Protein AF-A0A7S1K6P9-F1 (afdb_monomer_lite)

Secondary structure (DSSP, 8-state):
-------TTHHHHHHHHHSGGGGSHHHHHHHHHHHHHHHHHHHHHHHHHH-SPP---HHHHHHHHHTT--S--SEEEEES--HHHHHHHHHHHHTTS-GGG--EEEEE-SSSEEEEE-

Radius of gyration: 18.91 Å; chains: 1; bounding box: 38×32×50 Å

InterPro domains:
  IPR032088 Starter unit:ACP transacylase, SAT domain [PF16073] (4-116)
  IPR050830 Fungal fatty acid synthase [PTHR10982] (2-118)

Sequence (118 aa):
MHAAIGHSQGLVAAACIAHRDAHTVEGLQKVAGNALRMMFWNGLRLQYAYGHPRRVAPNVLNAAVEAGAGKPTPMLSIRGLPVPLLTASLAKVNAYLPPTHHVHIALKNGPDFTVVAG

Organism: NCBI:txid1169539

Foldseek 3Di:
DPAFDADDLGNLVSCLCVPPQCPDPVSSVVSVVVSVVVVVVVVVVVCVVCDDPPPDPVVNQVVCVVVVVHGDDQKGKWAPAAPVRVVVVQVVVCVPPDPVPRKDFPDDPDRGITMIGD

pLDDT: mean 93.22, std 7.38, range [59.0, 98.38]

Structure (mmCIF, N/CA/C/O backbone):
data_AF-A0A7S1K6P9-F1
#
_entry.id   AF-A0A7S1K6P9-F1
#
loop_
_atom_site.group_PDB
_atom_site.id
_atom_site.type_symbol
_atom_site.label_atom_id
_atom_site.label_alt_id
_atom_site.label_comp_id
_atom_site.label_asym_id
_atom_site.label_entity_id
_atom_site.label_seq_id
_atom_site.pdbx_PDB_ins_code
_atom_site.Cartn_x
_atom_site.Cartn_y
_atom_site.Cartn_z
_atom_site.occupancy
_atom_site.B_iso_or_equiv
_atom_site.auth_seq_id
_atom_site.auth_comp_id
_atom_site.auth_asym_id
_atom_site.auth_atom_id
_atom_site.pdbx_PDB_model_num
ATOM 1 N N . MET A 1 1 ? 17.026 -10.336 -18.361 1.00 62.72 1 MET A N 1
ATOM 2 C CA . MET A 1 1 ? 16.325 -10.257 -17.060 1.00 62.72 1 MET A CA 1
ATOM 3 C C . MET A 1 1 ? 15.484 -11.518 -16.919 1.00 62.72 1 MET A C 1
ATOM 5 O O . MET A 1 1 ? 14.687 -11.764 -17.811 1.00 62.72 1 MET A O 1
ATOM 9 N N . HIS A 1 2 ? 15.707 -12.351 -15.896 1.00 85.19 2 HIS A N 1
ATOM 10 C CA . HIS A 1 2 ? 14.932 -13.596 -15.719 1.00 85.19 2 HIS A CA 1
ATOM 11 C C . HIS A 1 2 ? 13.602 -13.356 -14.985 1.00 85.19 2 HIS A C 1
ATOM 13 O O . HIS A 1 2 ? 12.621 -14.026 -15.276 1.00 85.19 2 HIS A O 1
ATOM 19 N N . ALA A 1 3 ? 13.556 -12.373 -14.080 1.00 92.75 3 ALA A N 1
ATOM 20 C CA . ALA A 1 3 ? 12.338 -11.860 -13.456 1.00 92.75 3 ALA A CA 1
ATOM 21 C C . ALA A 1 3 ? 12.596 -10.468 -12.850 1.00 92.75 3 ALA A C 1
ATOM 23 O O . ALA A 1 3 ? 13.739 -10.135 -12.530 1.00 92.75 3 ALA A O 1
ATOM 24 N N . ALA A 1 4 ? 11.532 -9.685 -12.662 1.00 95.75 4 ALA A N 1
ATOM 25 C CA . ALA A 1 4 ? 11.511 -8.480 -11.836 1.00 95.75 4 ALA A CA 1
ATOM 26 C C . ALA A 1 4 ? 10.291 -8.533 -10.915 1.00 95.75 4 ALA A C 1
ATOM 28 O O . ALA A 1 4 ? 9.209 -8.942 -11.334 1.00 95.75 4 ALA A O 1
ATOM 29 N N . ILE A 1 5 ? 10.465 -8.116 -9.663 1.00 96.75 5 ILE A N 1
ATOM 30 C CA . ILE A 1 5 ? 9.405 -8.093 -8.654 1.00 96.75 5 ILE A CA 1
ATOM 31 C C . ILE A 1 5 ? 9.380 -6.735 -7.965 1.00 96.75 5 ILE A C 1
ATOM 33 O O . ILE A 1 5 ? 10.402 -6.059 -7.863 1.00 96.75 5 ILE A O 1
ATOM 37 N N . GLY A 1 6 ? 8.207 -6.343 -7.480 1.00 96.50 6 GLY A N 1
ATOM 38 C CA . GLY A 1 6 ? 8.029 -5.100 -6.748 1.00 96.50 6 GLY A CA 1
ATOM 39 C C . GLY A 1 6 ? 6.946 -5.236 -5.689 1.00 96.50 6 GLY A C 1
ATOM 40 O O . GLY A 1 6 ? 5.929 -5.891 -5.904 1.00 96.50 6 GLY A O 1
ATOM 41 N N . HIS A 1 7 ? 7.186 -4.633 -4.528 1.00 96.38 7 HIS A N 1
ATOM 42 C CA . HIS A 1 7 ? 6.262 -4.649 -3.395 1.00 96.38 7 HIS A CA 1
ATOM 43 C C . HIS A 1 7 ? 5.356 -3.422 -3.428 1.00 96.38 7 HIS A C 1
ATOM 45 O O . HIS A 1 7 ? 5.852 -2.306 -3.592 1.00 96.38 7 HIS A O 1
ATOM 51 N N . SER A 1 8 ? 4.044 -3.613 -3.249 1.00 95.62 8 SER A N 1
ATOM 52 C CA . SER A 1 8 ? 3.059 -2.523 -3.269 1.00 95.62 8 SER A CA 1
ATOM 53 C C . SER A 1 8 ? 3.257 -1.635 -4.516 1.00 95.62 8 SER A C 1
ATOM 55 O O . SER A 1 8 ? 3.263 -2.141 -5.639 1.00 95.62 8 SER A O 1
ATOM 57 N N . GLN A 1 9 ? 3.504 -0.334 -4.353 1.00 95.69 9 GLN A N 1
ATOM 58 C CA . GLN A 1 9 ? 3.781 0.585 -5.463 1.00 95.69 9 GLN A CA 1
ATOM 59 C C . GLN A 1 9 ? 5.062 0.260 -6.253 1.00 95.69 9 GLN A C 1
ATOM 61 O O . GLN A 1 9 ? 5.177 0.630 -7.420 1.00 95.69 9 GLN A O 1
ATOM 66 N N . GLY A 1 10 ? 6.015 -0.460 -5.656 1.00 96.75 10 GLY A N 1
ATOM 67 C CA . GLY A 1 10 ? 7.250 -0.889 -6.314 1.00 96.75 10 GLY A CA 1
ATOM 68 C C . GLY A 1 10 ? 7.009 -1.814 -7.510 1.00 96.75 10 GLY A C 1
ATOM 69 O O . GLY A 1 10 ? 7.874 -1.911 -8.379 1.00 96.75 10 GLY A O 1
ATOM 70 N N . LEU A 1 11 ? 5.829 -2.444 -7.607 1.00 97.44 11 LEU A N 1
ATOM 71 C CA . LEU A 1 11 ? 5.416 -3.217 -8.785 1.00 97.44 11 LEU A CA 1
ATOM 72 C C . LEU A 1 11 ? 5.508 -2.386 -10.072 1.00 97.44 11 LEU A C 1
ATOM 74 O O . LEU A 1 11 ? 5.894 -2.903 -11.117 1.00 97.44 11 LEU A O 1
ATOM 78 N N . VAL A 1 12 ? 5.208 -1.089 -9.989 1.00 97.69 12 VAL A N 1
ATOM 79 C CA . VAL A 1 12 ? 5.273 -0.178 -11.136 1.00 97.69 12 VAL A CA 1
ATOM 80 C C . VAL A 1 12 ? 6.704 -0.046 -11.656 1.00 97.69 12 VAL A C 1
ATOM 82 O O . VAL A 1 12 ? 6.932 -0.107 -12.862 1.00 97.69 12 VAL A O 1
ATOM 85 N N . ALA A 1 13 ? 7.680 0.085 -10.754 1.00 96.06 13 ALA A N 1
ATOM 86 C CA . ALA A 1 13 ? 9.089 0.145 -11.126 1.00 96.06 13 ALA A CA 1
ATOM 87 C C . ALA A 1 13 ? 9.567 -1.189 -11.718 1.00 96.06 13 ALA A C 1
ATOM 89 O O . ALA A 1 13 ? 10.239 -1.190 -12.747 1.00 96.06 13 ALA A O 1
ATOM 90 N N . ALA A 1 14 ? 9.160 -2.319 -11.128 1.00 97.50 14 ALA A N 1
ATOM 91 C CA . ALA A 1 14 ? 9.468 -3.652 -11.648 1.00 97.50 14 ALA A CA 1
ATOM 92 C C . ALA A 1 14 ? 8.927 -3.855 -13.075 1.00 97.50 14 ALA A C 1
ATOM 94 O O . ALA A 1 14 ? 9.647 -4.326 -13.954 1.00 97.50 14 ALA A O 1
ATOM 95 N N . ALA A 1 15 ? 7.687 -3.431 -13.330 1.00 96.81 15 ALA A N 1
ATOM 96 C CA . ALA A 1 15 ? 7.092 -3.467 -14.662 1.00 96.81 15 ALA A CA 1
ATOM 97 C C . ALA A 1 15 ? 7.809 -2.524 -15.642 1.00 96.81 15 ALA A C 1
ATOM 99 O O . ALA A 1 15 ? 8.020 -2.885 -16.797 1.00 96.81 15 ALA A O 1
ATOM 100 N N . CYS A 1 16 ? 8.225 -1.341 -15.181 1.00 96.88 16 CYS A N 1
ATOM 101 C CA . CYS A 1 16 ? 8.967 -0.376 -15.990 1.00 96.88 16 CYS A CA 1
ATOM 102 C C . CYS A 1 16 ? 10.299 -0.953 -16.488 1.00 96.88 16 CYS A C 1
ATOM 104 O O . CYS A 1 16 ? 10.591 -0.855 -17.677 1.00 96.88 16 CYS A O 1
ATOM 106 N N . ILE A 1 17 ? 11.090 -1.577 -15.609 1.00 95.25 17 ILE A N 1
ATOM 107 C CA . ILE A 1 17 ? 12.396 -2.149 -15.984 1.00 95.25 17 ILE A CA 1
ATOM 108 C C . ILE A 1 17 ? 12.266 -3.432 -16.813 1.00 95.25 17 ILE A C 1
ATOM 110 O O . ILE A 1 17 ? 13.151 -3.740 -17.604 1.00 95.25 17 ILE A O 1
ATOM 114 N N . ALA A 1 18 ? 11.172 -4.180 -16.639 1.00 96.44 18 ALA A N 1
ATOM 115 C CA . ALA A 1 18 ? 10.882 -5.382 -17.417 1.00 96.44 18 ALA A CA 1
ATOM 116 C C . ALA A 1 18 ? 10.238 -5.074 -18.779 1.00 96.44 18 ALA A C 1
ATOM 118 O O . ALA A 1 18 ? 10.076 -5.973 -19.605 1.00 96.44 18 ALA A O 1
ATOM 119 N N . HIS A 1 19 ? 9.842 -3.822 -19.020 1.00 96.62 19 HIS A N 1
ATOM 120 C CA . HIS A 1 19 ? 9.173 -3.429 -20.250 1.00 96.62 19 HIS A CA 1
ATOM 121 C C . HIS A 1 19 ? 10.092 -3.632 -21.457 1.00 96.62 19 HIS A C 1
ATOM 123 O O . HIS A 1 19 ? 11.262 -3.254 -21.432 1.00 96.62 19 HIS A O 1
ATOM 129 N N . ARG A 1 20 ? 9.544 -4.164 -22.556 1.00 95.00 20 ARG A N 1
ATOM 130 C CA . ARG A 1 20 ? 10.324 -4.504 -23.757 1.00 95.00 20 ARG A CA 1
ATOM 131 C C . ARG A 1 20 ? 11.133 -3.332 -24.313 1.00 95.00 20 ARG A C 1
ATOM 133 O O . ARG A 1 20 ? 12.216 -3.556 -24.819 1.00 95.00 20 ARG A O 1
ATOM 140 N N . ASP A 1 21 ? 10.635 -2.102 -24.193 1.00 95.69 21 ASP A N 1
ATOM 141 C CA . ASP A 1 21 ? 11.299 -0.895 -24.712 1.00 95.69 21 ASP A CA 1
ATOM 142 C C . ASP A 1 21 ? 12.407 -0.368 -23.774 1.00 95.69 21 ASP A C 1
ATOM 144 O O . ASP A 1 21 ? 13.185 0.490 -24.172 1.00 95.69 21 ASP A O 1
ATOM 148 N N . ALA A 1 22 ? 12.526 -0.877 -22.543 1.00 95.50 22 ALA A N 1
ATOM 149 C CA . ALA A 1 22 ? 13.461 -0.372 -21.531 1.00 95.50 22 ALA A CA 1
ATOM 150 C C . ALA A 1 22 ? 14.928 -0.813 -21.731 1.00 95.50 22 ALA A C 1
ATOM 152 O O . ALA A 1 22 ? 15.771 -0.556 -20.876 1.00 95.50 22 ALA A O 1
ATOM 153 N N . HIS A 1 23 ? 15.247 -1.480 -22.846 1.00 94.94 23 HIS A N 1
ATOM 154 C CA . HIS A 1 23 ? 16.604 -1.939 -23.170 1.00 94.94 23 HIS A CA 1
ATOM 155 C C . HIS A 1 23 ? 17.508 -0.834 -23.742 1.00 94.94 23 HIS A C 1
ATOM 157 O O . HIS A 1 23 ? 18.717 -1.027 -23.834 1.00 94.94 23 HIS A O 1
ATOM 163 N N . THR A 1 24 ? 16.938 0.313 -24.122 1.00 97.31 24 THR A N 1
ATOM 164 C CA . THR A 1 24 ? 17.670 1.529 -24.513 1.00 97.31 24 THR A CA 1
ATOM 165 C C . THR A 1 24 ? 17.426 2.635 -23.495 1.00 97.31 24 THR A C 1
ATOM 167 O O . THR A 1 24 ? 16.425 2.613 -22.774 1.00 97.31 24 THR A O 1
ATOM 170 N N . VAL A 1 25 ? 18.314 3.628 -23.444 1.00 96.81 25 VAL A N 1
ATOM 171 C CA . VAL A 1 25 ? 18.155 4.780 -22.545 1.00 96.81 25 VAL A CA 1
ATOM 172 C C . VAL A 1 25 ? 16.901 5.573 -22.911 1.00 96.81 25 VAL A C 1
ATOM 174 O O . VAL A 1 25 ? 16.103 5.905 -22.036 1.00 96.81 25 VAL A O 1
ATOM 177 N N . GLU A 1 26 ? 16.676 5.813 -24.199 1.00 98.00 26 GLU A N 1
ATOM 178 C CA . GLU A 1 26 ? 15.539 6.577 -24.714 1.00 98.00 26 GLU A CA 1
ATOM 179 C C . GLU A 1 26 ? 14.217 5.847 -24.445 1.00 98.00 26 GLU A C 1
ATOM 181 O O . GLU A 1 26 ? 13.231 6.444 -23.996 1.00 98.00 26 GLU A O 1
ATOM 186 N N . GLY A 1 27 ? 14.190 4.532 -24.675 1.00 98.06 27 GLY A N 1
ATOM 187 C CA . GLY A 1 27 ? 13.025 3.703 -24.393 1.00 98.06 27 GLY A CA 1
ATOM 188 C C . GLY A 1 27 ? 12.734 3.599 -22.895 1.00 98.06 27 GLY A C 1
ATOM 189 O O . GLY A 1 27 ? 11.577 3.743 -22.488 1.00 98.06 27 GLY A O 1
ATOM 190 N N . LEU A 1 28 ? 13.766 3.468 -22.055 1.00 97.31 28 LEU A N 1
ATOM 191 C CA . LEU A 1 28 ? 13.622 3.514 -20.600 1.00 97.31 28 LEU A CA 1
ATOM 192 C C . LEU A 1 28 ? 13.068 4.866 -20.136 1.00 97.31 28 LEU A C 1
ATOM 194 O O . LEU A 1 28 ? 12.119 4.886 -19.357 1.00 97.31 28 LEU A O 1
ATOM 198 N N . GLN A 1 29 ? 13.592 5.987 -20.638 1.00 98.19 29 GLN A N 1
ATOM 199 C CA . GLN A 1 29 ? 13.087 7.327 -20.313 1.00 98.19 29 GLN A CA 1
ATOM 200 C C . GLN A 1 29 ? 11.607 7.480 -20.683 1.00 98.19 29 GLN A C 1
ATOM 202 O O . GLN A 1 29 ? 10.814 7.999 -19.891 1.00 98.19 29 GLN A O 1
ATOM 207 N N . LYS A 1 30 ? 11.207 6.982 -21.858 1.00 98.19 30 LYS A N 1
ATOM 208 C CA . LYS A 1 30 ? 9.810 7.003 -22.306 1.00 98.19 30 LYS A CA 1
ATOM 209 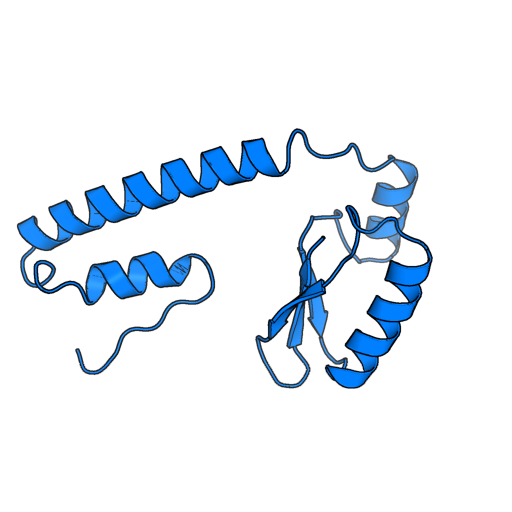C C . LYS A 1 30 ? 8.901 6.191 -21.380 1.00 98.19 30 LYS A C 1
ATOM 211 O O . LYS A 1 30 ? 7.863 6.697 -20.942 1.00 98.19 30 LYS A O 1
ATOM 216 N N . VAL A 1 31 ? 9.272 4.947 -21.073 1.00 98.25 31 VAL A N 1
ATOM 217 C CA . VAL A 1 31 ? 8.472 4.058 -20.211 1.00 98.25 31 VAL A CA 1
ATOM 218 C C . VAL A 1 31 ? 8.428 4.591 -18.777 1.00 98.25 31 VAL A C 1
ATOM 220 O O . VAL A 1 31 ? 7.349 4.651 -18.187 1.00 98.25 31 VAL A O 1
ATOM 223 N N . ALA A 1 32 ? 9.555 5.065 -18.244 1.00 98.19 32 ALA A N 1
ATOM 224 C CA . ALA A 1 32 ? 9.633 5.676 -16.920 1.00 98.19 32 ALA A CA 1
ATOM 225 C C . ALA A 1 32 ? 8.758 6.932 -16.823 1.00 98.19 32 ALA A C 1
ATOM 227 O O . ALA A 1 32 ? 8.027 7.097 -15.848 1.00 98.19 32 ALA A O 1
ATOM 228 N N . GLY A 1 33 ? 8.743 7.780 -17.856 1.00 98.38 33 GLY A N 1
ATOM 229 C CA . GLY A 1 33 ? 7.843 8.932 -17.920 1.00 98.38 33 GLY A CA 1
ATOM 230 C C . GLY A 1 33 ? 6.366 8.535 -17.829 1.00 98.38 33 GLY A C 1
ATOM 231 O O . GLY A 1 33 ? 5.588 9.184 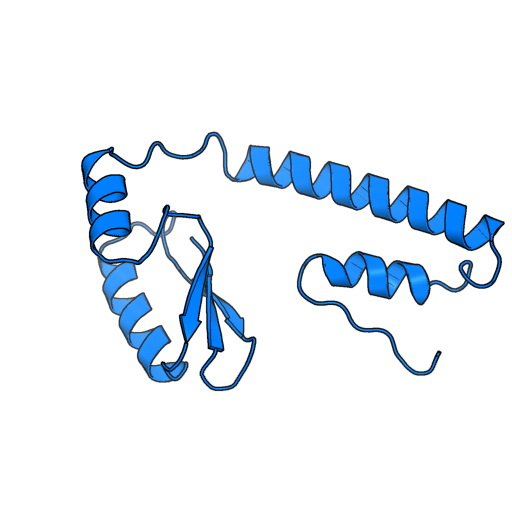-17.130 1.00 98.38 33 GLY A O 1
ATOM 232 N N . ASN A 1 34 ? 5.969 7.440 -18.479 1.00 97.75 34 ASN A N 1
ATOM 233 C CA . ASN A 1 34 ? 4.603 6.918 -18.382 1.00 97.75 34 ASN A CA 1
ATOM 234 C C . ASN A 1 34 ? 4.302 6.336 -16.996 1.00 97.75 34 ASN A C 1
ATOM 236 O O . ASN A 1 34 ? 3.246 6.627 -16.431 1.00 97.75 34 ASN A O 1
ATOM 240 N N . ALA A 1 35 ? 5.236 5.570 -16.430 1.00 98.00 35 ALA A N 1
ATOM 241 C CA . ALA A 1 35 ? 5.122 5.012 -15.087 1.00 98.00 35 ALA A CA 1
ATOM 242 C C . ALA A 1 35 ? 4.958 6.115 -14.027 1.00 98.00 35 ALA A C 1
ATOM 244 O O . ALA A 1 35 ? 4.055 6.042 -13.193 1.00 98.00 35 ALA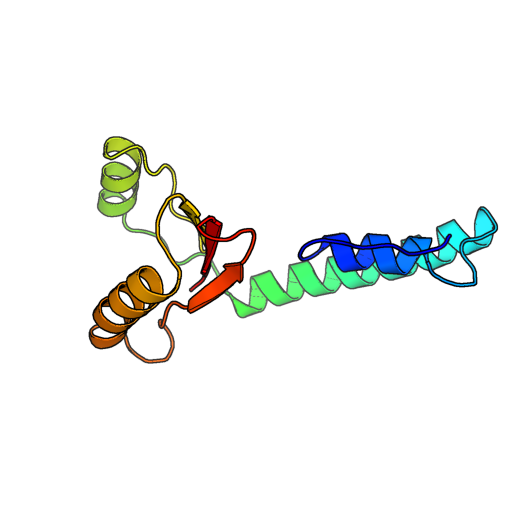 A O 1
ATOM 245 N N . LEU A 1 36 ? 5.759 7.181 -14.110 1.00 98.06 36 LEU A N 1
ATOM 246 C CA . LEU A 1 36 ? 5.669 8.337 -13.215 1.00 98.06 36 LEU A CA 1
ATOM 247 C C . LEU A 1 36 ? 4.327 9.062 -13.343 1.00 98.06 36 LEU A C 1
ATOM 249 O O . LEU A 1 36 ? 3.702 9.360 -12.326 1.00 98.06 36 LEU A O 1
ATOM 253 N N . ARG A 1 37 ? 3.838 9.301 -14.569 1.00 98.25 37 ARG A N 1
ATOM 254 C CA . ARG A 1 37 ? 2.503 9.894 -14.778 1.00 98.25 37 ARG A CA 1
ATOM 255 C C . ARG A 1 37 ? 1.406 9.035 -14.158 1.00 98.25 37 ARG A C 1
ATOM 257 O O . ARG A 1 37 ? 0.517 9.567 -13.498 1.00 98.25 37 ARG A O 1
ATOM 264 N N . MET A 1 38 ? 1.470 7.718 -14.341 1.00 97.38 38 MET A N 1
ATOM 265 C CA . MET A 1 38 ? 0.511 6.793 -13.741 1.00 97.38 38 MET A CA 1
ATOM 266 C C . MET A 1 38 ? 0.564 6.848 -12.208 1.00 97.38 38 MET A C 1
ATOM 268 O O . MET A 1 38 ? -0.481 6.979 -11.575 1.00 97.38 38 MET A O 1
ATOM 272 N N . MET A 1 39 ? 1.757 6.796 -11.606 1.00 97.94 39 MET A N 1
ATOM 273 C CA . MET A 1 39 ? 1.917 6.880 -10.149 1.00 97.94 39 MET A CA 1
ATOM 274 C C . MET A 1 39 ? 1.423 8.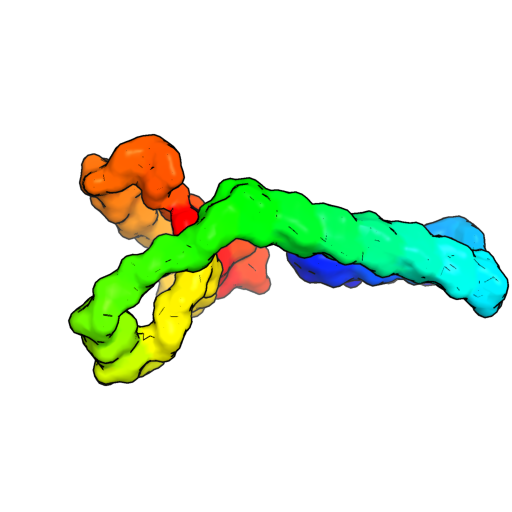212 -9.587 1.00 97.94 39 MET A C 1
ATOM 276 O O . MET A 1 39 ? 0.769 8.217 -8.547 1.00 97.94 39 MET A O 1
ATOM 280 N N . PHE A 1 40 ? 1.682 9.319 -10.287 1.00 97.69 40 PHE A N 1
ATOM 281 C CA . PHE A 1 40 ? 1.170 10.636 -9.919 1.00 97.69 40 PHE A CA 1
ATOM 282 C C . PHE A 1 40 ? -0.360 10.632 -9.846 1.00 97.69 40 PHE A C 1
ATOM 284 O O . PHE A 1 40 ? -0.934 10.974 -8.810 1.00 97.69 40 PHE A O 1
ATOM 291 N N . TRP A 1 41 ? -1.026 10.190 -10.917 1.00 97.56 41 TRP A N 1
ATOM 292 C CA . TRP A 1 41 ? -2.487 10.150 -10.949 1.00 97.56 41 TRP A CA 1
ATOM 293 C C . TRP A 1 41 ? -3.059 9.169 -9.931 1.00 97.56 41 TRP A C 1
ATOM 295 O O . TRP A 1 41 ? -4.053 9.492 -9.286 1.00 97.56 41 TRP A O 1
ATOM 305 N N . ASN A 1 42 ? -2.421 8.015 -9.733 1.00 96.69 42 ASN A N 1
ATOM 306 C CA . ASN A 1 42 ? -2.820 7.065 -8.701 1.00 96.69 42 ASN A CA 1
ATOM 307 C C . ASN A 1 42 ? -2.747 7.703 -7.306 1.00 96.69 42 ASN A C 1
ATOM 309 O O . ASN A 1 42 ? -3.732 7.690 -6.575 1.00 96.69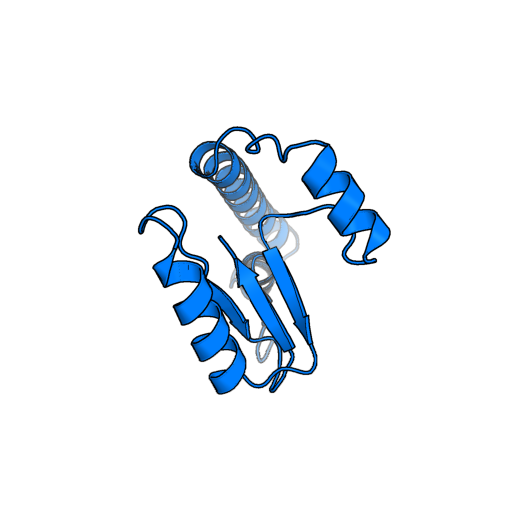 42 ASN A O 1
ATOM 313 N N . GLY A 1 43 ? -1.623 8.339 -6.962 1.00 94.50 43 GLY A N 1
ATOM 314 C CA . GLY A 1 43 ? -1.450 9.020 -5.679 1.00 94.50 43 GLY A CA 1
ATOM 315 C C . GLY A 1 43 ? -2.488 10.119 -5.449 1.00 94.50 43 GLY A C 1
ATOM 316 O O . GLY A 1 43 ? -3.133 10.146 -4.401 1.00 94.50 43 GLY A O 1
ATOM 317 N N . LEU A 1 44 ? -2.713 10.978 -6.447 1.00 95.12 44 LEU A N 1
ATOM 318 C CA . LEU A 1 44 ? -3.708 12.049 -6.362 1.00 95.12 44 LEU A CA 1
ATOM 319 C C . LEU A 1 44 ? -5.127 11.498 -6.156 1.00 95.12 44 LEU A C 1
ATOM 321 O O . LEU A 1 44 ? -5.867 11.967 -5.291 1.00 95.12 44 LEU A O 1
ATOM 325 N N . ARG A 1 45 ? -5.513 10.481 -6.935 1.00 95.50 45 ARG A N 1
ATOM 326 C CA . ARG A 1 45 ? -6.848 9.876 -6.845 1.00 95.50 45 ARG A CA 1
ATOM 327 C C . ARG A 1 45 ? -7.055 9.143 -5.524 1.00 95.50 45 ARG A C 1
ATOM 329 O O . ARG A 1 45 ? -8.143 9.244 -4.969 1.00 95.50 45 ARG A O 1
ATOM 336 N N . LEU A 1 46 ? -6.028 8.476 -4.997 1.00 92.56 46 LEU A N 1
ATOM 337 C CA . LEU A 1 46 ? -6.081 7.840 -3.679 1.00 92.56 46 LEU A CA 1
ATOM 338 C C . LEU A 1 46 ? -6.269 8.869 -2.558 1.00 92.56 46 LEU A C 1
ATOM 340 O O . LEU A 1 46 ? -7.079 8.636 -1.664 1.00 92.56 46 LEU A O 1
ATOM 344 N N . GLN A 1 47 ? -5.597 10.024 -2.626 1.00 90.25 47 GLN A N 1
ATOM 345 C CA . GLN A 1 47 ? -5.824 11.107 -1.661 1.00 90.25 47 GLN A CA 1
ATOM 346 C C . GLN A 1 47 ? -7.260 11.640 -1.722 1.00 90.25 47 GLN A C 1
ATOM 348 O O . GLN A 1 47 ? -7.874 11.857 -0.681 1.00 90.25 47 GLN A O 1
ATOM 353 N N . TYR A 1 48 ? -7.830 11.805 -2.919 1.00 90.94 48 TYR A N 1
ATOM 354 C CA . TYR A 1 48 ? -9.231 12.217 -3.054 1.00 90.94 48 TYR A CA 1
ATOM 355 C C . TYR A 1 48 ? -10.223 11.152 -2.585 1.00 90.94 48 TYR A C 1
ATOM 357 O O . TYR A 1 48 ? -11.214 11.500 -1.951 1.00 90.94 48 TYR A O 1
ATOM 365 N N . ALA A 1 49 ? -9.958 9.874 -2.863 1.00 88.94 49 ALA A N 1
ATOM 366 C CA . ALA A 1 49 ? -10.830 8.771 -2.469 1.00 88.94 49 ALA A CA 1
ATOM 367 C C . ALA A 1 49 ? -10.839 8.547 -0.950 1.00 88.94 49 ALA A C 1
ATOM 369 O O . ALA A 1 49 ? -11.898 8.316 -0.373 1.00 88.94 49 ALA A O 1
ATOM 370 N N . TYR A 1 50 ? -9.677 8.646 -0.297 1.00 83.44 50 TYR A N 1
ATOM 371 C CA . TYR A 1 50 ? -9.591 8.588 1.165 1.00 83.44 50 TYR A CA 1
ATOM 372 C C . TYR A 1 50 ? -10.158 9.860 1.823 1.00 83.44 50 TYR A C 1
ATOM 374 O O . TYR A 1 50 ? -10.675 9.818 2.940 1.00 83.44 50 TYR A O 1
ATOM 382 N N . GLY A 1 51 ? -10.107 10.985 1.105 1.00 75.19 51 GLY A N 1
ATOM 383 C CA . GLY A 1 51 ? -10.595 12.282 1.552 1.00 75.19 51 GLY A CA 1
ATOM 384 C C . GLY A 1 51 ? -9.592 13.023 2.438 1.00 75.19 51 GLY A C 1
ATOM 385 O O . GLY A 1 51 ? -8.432 12.633 2.587 1.00 75.19 51 GLY A O 1
ATOM 386 N N . HIS A 1 52 ? -10.034 14.135 3.037 1.00 60.28 52 HIS A N 1
ATOM 387 C CA . HIS A 1 52 ? -9.237 14.812 4.062 1.00 60.28 52 HIS A CA 1
ATOM 388 C C . HIS A 1 52 ? -8.963 13.844 5.217 1.00 60.28 52 HIS A C 1
ATOM 390 O O . HIS A 1 52 ? -9.888 13.135 5.625 1.00 60.28 52 HIS A O 1
ATOM 396 N N . PRO A 1 53 ? -7.733 13.812 5.769 1.00 59.00 53 PRO A N 1
ATOM 397 C CA . PRO A 1 53 ? -7.421 12.933 6.882 1.00 59.00 53 PRO A CA 1
ATOM 398 C C . PRO A 1 53 ? -8.446 13.185 7.980 1.00 59.00 53 PRO A C 1
ATOM 400 O O . PRO A 1 53 ? -8.568 14.311 8.478 1.00 59.00 53 PRO A O 1
ATOM 403 N N . ARG A 1 54 ? -9.214 12.145 8.326 1.00 63.91 54 ARG A N 1
ATOM 404 C CA . ARG A 1 54 ? -10.115 12.209 9.473 1.00 63.91 54 ARG A CA 1
ATOM 405 C C . ARG A 1 54 ? -9.268 12.659 10.645 1.00 63.91 54 ARG A C 1
ATOM 407 O O . ARG A 1 54 ? -8.256 12.028 10.955 1.00 63.91 54 ARG A O 1
ATOM 414 N N . ARG A 1 55 ? -9.621 13.805 11.225 1.00 69.31 55 ARG A N 1
ATOM 415 C CA . ARG A 1 55 ? -8.870 14.352 12.348 1.00 69.31 55 ARG A CA 1
ATOM 416 C C . ARG A 1 55 ? -8.971 13.337 13.475 1.00 69.31 55 ARG A C 1
ATOM 418 O O . ARG A 1 55 ? -10.032 13.165 14.064 1.00 69.31 55 ARG A O 1
ATOM 425 N N . VAL A 1 56 ? -7.869 12.640 13.727 1.00 83.44 56 VAL A N 1
ATOM 426 C CA . VAL A 1 56 ? -7.725 11.815 14.919 1.00 83.44 56 VAL A CA 1
ATOM 427 C C . VAL A 1 56 ? -7.791 12.768 16.102 1.00 83.44 56 VAL A C 1
ATOM 429 O O . VAL A 1 56 ? -7.097 13.788 16.116 1.00 83.44 56 VAL A O 1
ATOM 432 N N . ALA A 1 57 ? -8.671 12.474 17.054 1.00 89.06 57 ALA A N 1
ATOM 433 C CA . ALA A 1 57 ? -8.831 13.316 18.225 1.00 89.06 57 ALA A CA 1
ATOM 434 C C . ALA A 1 57 ? -7.488 13.416 18.986 1.00 89.06 57 ALA A C 1
ATOM 436 O O . ALA A 1 57 ? -6.779 12.408 19.090 1.00 89.06 57 ALA A O 1
ATOM 437 N N . PRO A 1 58 ? -7.105 14.599 19.508 1.00 90.56 58 PRO A N 1
ATOM 438 C CA . PRO A 1 58 ? -5.793 14.796 20.132 1.00 90.56 58 PRO A CA 1
ATOM 439 C C . PRO A 1 58 ? -5.483 13.808 21.263 1.00 90.56 58 PRO A C 1
ATOM 441 O O . PRO A 1 58 ? -4.353 13.351 21.387 1.00 90.56 58 PRO A O 1
ATOM 444 N N . ASN A 1 59 ? -6.493 13.415 22.041 1.00 93.00 59 ASN A N 1
ATOM 445 C CA . ASN A 1 59 ? -6.354 12.414 23.099 1.00 93.00 59 ASN A CA 1
ATOM 446 C C . ASN A 1 59 ? -5.952 11.029 22.561 1.00 93.00 59 ASN A C 1
ATOM 448 O O . ASN A 1 59 ? -5.108 10.374 23.160 1.00 93.00 59 ASN A O 1
ATOM 452 N N . VAL A 1 60 ? -6.507 10.598 21.423 1.00 90.62 60 VAL A N 1
ATOM 453 C CA . VAL A 1 60 ? -6.147 9.320 20.779 1.00 90.62 60 VAL A CA 1
ATOM 454 C C . VAL A 1 60 ? -4.719 9.377 20.243 1.00 90.62 60 VAL A C 1
ATOM 456 O O . VAL A 1 60 ? -3.970 8.412 20.371 1.00 90.62 60 VAL A O 1
ATOM 459 N N . LEU A 1 61 ? -4.330 10.515 19.664 1.00 89.75 61 LEU A N 1
ATOM 460 C CA . LEU A 1 61 ? -2.971 10.720 19.172 1.00 89.75 61 LEU A CA 1
ATOM 461 C C . LEU A 1 61 ? -1.949 10.676 20.316 1.00 89.75 61 LEU A C 1
ATOM 463 O O . LEU A 1 61 ? -0.949 9.972 20.196 1.00 89.75 61 LEU A O 1
ATOM 467 N N . ASN A 1 62 ? -2.220 11.366 21.425 1.00 92.75 62 ASN A N 1
ATOM 468 C CA . ASN A 1 62 ? -1.346 11.362 22.598 1.00 92.75 62 ASN A CA 1
ATOM 469 C C . ASN A 1 62 ? -1.240 9.960 23.206 1.00 92.75 62 ASN A C 1
ATOM 471 O O . ASN A 1 62 ? -0.131 9.473 23.391 1.00 92.75 62 ASN A O 1
ATOM 475 N N . ALA A 1 63 ? -2.369 9.271 23.400 1.00 94.06 63 ALA A N 1
ATOM 476 C CA . ALA A 1 63 ? -2.379 7.913 23.939 1.00 94.06 63 ALA A CA 1
ATOM 477 C C . ALA A 1 63 ? -1.589 6.923 23.060 1.00 94.06 63 ALA A C 1
ATOM 479 O O . ALA A 1 63 ? -0.862 6.080 23.578 1.00 94.06 63 ALA A O 1
ATOM 480 N N . ALA A 1 64 ? -1.686 7.031 21.729 1.00 92.31 64 ALA A N 1
ATOM 481 C CA . ALA A 1 64 ? -0.917 6.186 20.813 1.00 92.31 64 ALA A CA 1
ATOM 482 C C . ALA A 1 64 ? 0.597 6.448 20.907 1.00 92.31 64 ALA A C 1
ATOM 484 O O . ALA A 1 64 ? 1.394 5.508 20.872 1.00 92.31 64 ALA A O 1
ATOM 485 N N . VAL A 1 65 ? 1.000 7.713 21.050 1.00 92.75 65 VAL A N 1
ATOM 486 C CA . VAL A 1 65 ? 2.410 8.092 21.221 1.00 92.75 65 VAL A CA 1
ATOM 487 C C . VAL A 1 65 ? 2.943 7.628 22.579 1.00 92.75 65 VAL A C 1
ATOM 489 O O . VAL A 1 65 ? 4.013 7.027 22.622 1.00 92.75 65 VAL A O 1
ATOM 492 N N . GLU A 1 66 ? 2.190 7.834 23.660 1.00 94.81 66 GLU A N 1
ATOM 493 C CA . GLU A 1 66 ? 2.539 7.386 25.018 1.00 94.81 66 GLU A CA 1
ATOM 494 C C . GLU A 1 66 ? 2.662 5.859 25.110 1.00 94.81 66 GLU A C 1
ATOM 496 O O . GLU A 1 66 ? 3.569 5.348 25.763 1.00 94.81 66 GLU A O 1
ATOM 501 N N . ALA A 1 67 ? 1.810 5.124 24.392 1.00 93.38 67 ALA A N 1
ATOM 502 C CA . ALA A 1 67 ? 1.885 3.668 24.281 1.00 93.38 67 ALA A CA 1
ATOM 503 C C . ALA A 1 67 ? 3.031 3.168 23.374 1.00 93.38 67 ALA A C 1
ATOM 505 O O . ALA A 1 67 ? 3.176 1.961 23.179 1.00 93.38 67 ALA A O 1
ATOM 506 N N . GLY A 1 68 ? 3.825 4.064 22.777 1.00 92.19 68 GLY A N 1
ATOM 507 C CA . GLY A 1 68 ? 4.925 3.710 21.874 1.00 92.19 68 GLY A CA 1
ATOM 508 C C . GLY A 1 68 ? 4.488 3.239 20.480 1.00 92.19 68 GLY A C 1
ATOM 509 O O . GLY A 1 68 ? 5.322 2.772 19.707 1.00 92.19 68 GLY A O 1
ATOM 510 N N . ALA A 1 69 ? 3.205 3.376 20.125 1.00 88.62 69 ALA A N 1
ATOM 511 C CA . ALA A 1 69 ? 2.674 3.002 18.809 1.00 88.62 69 ALA A CA 1
ATOM 512 C C . ALA A 1 69 ? 2.951 4.063 17.724 1.00 88.62 69 ALA A C 1
ATOM 514 O O . ALA A 1 69 ? 2.830 3.786 16.529 1.00 88.62 69 ALA A O 1
ATOM 515 N N . GLY A 1 70 ? 3.339 5.275 18.131 1.00 89.94 70 GLY A N 1
ATOM 516 C CA . GLY A 1 70 ? 3.620 6.393 17.234 1.00 89.94 70 GLY A CA 1
ATOM 517 C C . GLY A 1 70 ? 2.355 7.088 16.724 1.00 89.94 70 GLY A C 1
ATOM 518 O O . GLY A 1 70 ? 1.261 6.934 17.265 1.00 89.94 70 GLY A O 1
ATOM 519 N N . LYS A 1 71 ? 2.505 7.908 15.677 1.00 89.62 71 LYS A N 1
ATOM 520 C CA . LYS A 1 71 ? 1.385 8.657 15.094 1.00 89.62 71 LYS A CA 1
ATOM 521 C C . LYS A 1 71 ? 0.467 7.708 14.307 1.00 89.62 71 LYS A C 1
ATOM 523 O O . LYS A 1 71 ? 0.965 7.040 13.400 1.00 89.62 71 LYS A O 1
ATOM 528 N N . PRO A 1 72 ? -0.855 7.695 14.563 1.00 90.31 72 PRO A N 1
ATOM 529 C CA . PRO A 1 72 ? -1.787 6.863 13.808 1.00 90.31 72 PRO A CA 1
ATOM 530 C C . PRO A 1 72 ? -1.740 7.146 12.303 1.00 90.31 72 PRO A C 1
ATOM 532 O O . PRO A 1 72 ? -1.725 8.304 11.872 1.00 90.31 72 PRO A O 1
ATOM 535 N N . THR A 1 73 ? -1.749 6.080 11.505 1.00 90.88 73 THR A N 1
ATOM 536 C CA . THR A 1 73 ? -1.838 6.132 10.041 1.00 90.88 73 THR A CA 1
ATOM 537 C C . THR A 1 73 ? -2.867 5.107 9.549 1.00 90.88 73 THR A C 1
ATOM 539 O O . THR A 1 73 ? -3.207 4.200 10.310 1.00 90.88 73 THR A O 1
ATOM 542 N N . PRO A 1 74 ? -3.340 5.196 8.292 1.00 91.50 74 PRO A N 1
ATOM 543 C CA . PRO A 1 74 ? -4.309 4.242 7.739 1.00 91.50 74 PRO A CA 1
ATOM 544 C C . PRO A 1 74 ? -3.750 2.826 7.515 1.00 91.50 74 PRO A C 1
ATOM 546 O O . PRO A 1 74 ? -4.466 1.959 7.022 1.00 91.50 74 PRO A O 1
ATOM 549 N N . MET A 1 75 ? -2.461 2.585 7.796 1.00 94.75 75 MET A N 1
ATOM 550 C CA . MET A 1 75 ? -1.814 1.285 7.609 1.00 94.75 75 MET A CA 1
ATOM 551 C C . MET A 1 75 ? -0.965 0.920 8.833 1.00 94.75 75 MET A C 1
ATOM 553 O O . MET A 1 75 ? 0.063 1.541 9.101 1.00 94.75 75 MET A O 1
ATOM 557 N N . LEU A 1 76 ? -1.374 -0.117 9.567 1.00 95.44 76 LEU A N 1
ATOM 558 C CA . LEU A 1 76 ? -0.712 -0.596 10.782 1.00 95.44 76 LEU A CA 1
ATOM 559 C C . LEU A 1 76 ? 0.128 -1.845 10.497 1.00 95.44 76 LEU A C 1
ATOM 561 O O . LEU A 1 76 ? -0.394 -2.876 10.076 1.00 95.44 76 LEU A O 1
ATOM 565 N N . SER A 1 77 ? 1.429 -1.769 10.778 1.00 95.88 77 SER A N 1
ATOM 566 C CA . SER A 1 77 ? 2.347 -2.912 10.727 1.00 95.88 77 SER A CA 1
ATOM 567 C C . SER A 1 77 ? 2.227 -3.762 11.993 1.00 95.88 77 SER A C 1
ATOM 569 O O . SER A 1 77 ? 2.428 -3.253 13.093 1.00 95.88 77 SER A O 1
ATOM 571 N N . ILE A 1 78 ? 1.993 -5.066 11.836 1.00 95.50 78 ILE A N 1
ATOM 572 C CA . ILE A 1 78 ? 1.879 -6.029 12.940 1.00 95.50 78 ILE A CA 1
ATOM 573 C C . ILE A 1 78 ? 2.912 -7.141 12.743 1.00 95.50 78 ILE A C 1
ATOM 575 O O . ILE A 1 78 ? 2.987 -7.744 11.669 1.00 95.50 78 ILE A O 1
ATOM 579 N N . ARG A 1 79 ? 3.706 -7.404 13.786 1.00 95.25 79 ARG A N 1
ATOM 580 C CA . ARG A 1 79 ? 4.733 -8.457 13.833 1.00 95.25 79 ARG A CA 1
ATOM 581 C C . ARG A 1 79 ? 4.473 -9.412 14.997 1.00 95.25 79 ARG A C 1
ATOM 583 O O . ARG A 1 79 ? 3.945 -8.981 16.019 1.00 95.25 79 ARG A O 1
ATOM 590 N N . GLY A 1 80 ? 4.862 -10.678 14.851 1.00 94.88 80 GLY A N 1
ATOM 591 C CA . GLY A 1 80 ? 4.753 -11.691 15.906 1.00 94.88 80 GLY A CA 1
ATOM 592 C C . GLY A 1 80 ? 3.336 -12.222 16.141 1.00 94.88 80 GLY A C 1
ATOM 593 O O . GLY A 1 80 ? 3.097 -12.888 17.144 1.00 94.88 80 GLY A O 1
ATOM 594 N N . LEU A 1 81 ? 2.388 -11.938 15.238 1.00 94.44 81 LEU A N 1
ATOM 595 C CA . LEU A 1 81 ? 1.009 -12.415 15.342 1.00 94.44 81 LEU A CA 1
ATOM 596 C C . LEU A 1 81 ? 0.630 -13.243 14.102 1.00 94.44 81 LEU A C 1
ATOM 598 O O . LEU A 1 81 ? 0.534 -12.686 13.005 1.00 94.44 81 LEU A O 1
ATOM 602 N N . PRO A 1 82 ? 0.373 -14.556 14.252 1.00 93.00 82 PRO A N 1
ATOM 603 C CA . PRO A 1 82 ? -0.093 -15.404 13.162 1.00 93.00 82 PRO A CA 1
ATOM 604 C C . PRO A 1 82 ? -1.400 -14.902 12.534 1.00 93.00 82 PRO A C 1
ATOM 606 O O . PRO A 1 82 ? -2.323 -14.476 13.233 1.00 93.00 82 PRO A O 1
ATOM 609 N N . VAL A 1 83 ? -1.516 -15.042 11.210 1.00 93.62 83 VAL A N 1
ATOM 610 C CA . VAL A 1 83 ? -2.685 -14.594 10.426 1.00 93.62 83 VAL A CA 1
ATOM 611 C C . VAL A 1 83 ? -4.036 -15.077 10.986 1.00 93.62 83 VAL A C 1
ATOM 613 O O . VAL A 1 83 ? -4.954 -14.255 11.031 1.00 93.62 83 VAL A O 1
ATOM 616 N N . PRO A 1 84 ? -4.211 -16.336 11.444 1.00 93.88 84 PRO A N 1
ATOM 617 C CA . PRO A 1 84 ? -5.491 -16.774 12.006 1.00 93.88 84 PRO A CA 1
ATOM 618 C C . PRO A 1 84 ? -5.894 -15.995 13.265 1.00 93.88 84 PRO A C 1
ATOM 620 O O . PRO A 1 84 ? -7.047 -15.585 13.394 1.00 93.88 84 PRO A O 1
ATOM 623 N N . LEU A 1 85 ? -4.936 -15.727 14.160 1.00 95.12 85 LEU A N 1
ATOM 624 C CA . LEU A 1 85 ? -5.181 -14.961 15.385 1.00 95.12 85 LEU A CA 1
ATOM 625 C C . LEU A 1 85 ? -5.470 -13.494 15.070 1.00 95.12 85 LEU A C 1
ATOM 627 O O . LEU A 1 85 ? -6.415 -12.925 15.616 1.00 95.12 85 LEU A O 1
ATOM 631 N N . LEU A 1 86 ? -4.715 -12.899 14.141 1.00 95.69 86 LEU A N 1
ATOM 632 C CA . LEU A 1 86 ? -4.988 -11.542 13.674 1.00 95.69 86 LEU A CA 1
ATOM 633 C C . LEU A 1 86 ? -6.393 -11.435 13.072 1.00 95.69 86 LEU A C 1
ATOM 635 O O . LEU A 1 86 ? -7.140 -10.530 13.424 1.00 95.69 86 LEU A O 1
ATOM 639 N N . THR A 1 87 ? -6.783 -12.383 12.221 1.00 95.50 87 THR A N 1
ATOM 640 C CA . THR A 1 87 ? -8.108 -12.399 11.579 1.00 95.50 87 THR A CA 1
ATOM 641 C C . THR A 1 87 ? -9.233 -12.446 12.616 1.00 95.50 87 THR A C 1
ATOM 643 O O . THR A 1 87 ? -10.200 -11.693 12.501 1.00 95.50 87 THR A O 1
ATOM 646 N N . ALA A 1 88 ? -9.088 -13.257 13.670 1.00 97.00 88 ALA A N 1
ATOM 647 C CA . ALA A 1 88 ? -10.050 -13.303 14.771 1.00 97.00 88 ALA A CA 1
ATOM 648 C C . ALA A 1 88 ? -10.131 -11.969 15.539 1.00 97.00 88 ALA A C 1
ATOM 650 O O . ALA A 1 88 ? -11.225 -11.525 15.892 1.00 97.00 88 ALA A O 1
ATOM 651 N N . SER A 1 89 ? -8.997 -11.301 15.769 1.00 96.62 89 SER A N 1
ATOM 652 C CA . SER A 1 89 ? -8.965 -9.969 16.387 1.00 96.62 89 SER A CA 1
ATOM 653 C C . SER A 1 89 ? -9.634 -8.909 15.509 1.00 96.62 89 SER A C 1
ATOM 655 O O . SER A 1 89 ? -10.433 -8.123 16.015 1.00 96.62 89 SER A O 1
ATOM 657 N N . LEU A 1 90 ? -9.384 -8.915 14.194 1.00 97.25 90 LEU A N 1
ATOM 658 C CA . LEU A 1 90 ? -10.031 -7.986 13.261 1.00 97.25 90 LEU A CA 1
ATOM 659 C C . LEU A 1 90 ? -11.544 -8.209 13.194 1.00 97.25 90 LEU A C 1
ATOM 661 O O . LEU A 1 90 ? -12.291 -7.238 13.160 1.00 97.25 90 LEU A O 1
ATOM 665 N N . ALA A 1 91 ? -12.012 -9.460 13.242 1.00 97.88 91 ALA A N 1
ATOM 666 C CA . ALA A 1 91 ? -13.443 -9.760 13.278 1.00 97.88 91 ALA A CA 1
ATOM 667 C C . ALA A 1 91 ? -14.127 -9.151 14.515 1.00 97.88 91 ALA A C 1
ATOM 669 O O . ALA A 1 91 ? -15.199 -8.561 14.395 1.00 97.88 91 ALA A O 1
ATOM 670 N N . LYS A 1 92 ? -13.480 -9.227 15.688 1.00 98.25 92 LYS A N 1
ATOM 671 C CA . LYS A 1 92 ? -13.979 -8.584 16.915 1.00 98.25 92 LYS A CA 1
ATOM 672 C C . LYS A 1 92 ? -14.036 -7.065 16.774 1.00 98.25 92 LYS A C 1
ATOM 674 O O . LYS A 1 92 ? -15.028 -6.473 17.170 1.00 98.25 92 LYS A O 1
ATOM 679 N N . VAL A 1 93 ? -13.007 -6.444 16.195 1.00 97.06 93 VAL A N 1
ATOM 680 C CA . VAL A 1 93 ? -12.980 -4.990 15.953 1.00 97.06 93 VAL A CA 1
ATOM 681 C C . VAL A 1 93 ? -14.084 -4.580 14.975 1.00 97.06 93 VAL A C 1
ATOM 683 O O . VAL A 1 93 ? -14.882 -3.698 15.283 1.00 97.06 93 VAL A O 1
ATOM 686 N N . ASN A 1 94 ? -14.186 -5.261 13.834 1.00 98.12 94 ASN A N 1
ATOM 687 C CA . ASN A 1 94 ? -15.160 -4.953 12.788 1.00 98.12 94 ASN A CA 1
ATOM 688 C C . ASN A 1 94 ? -16.614 -5.168 13.229 1.00 98.12 94 ASN A C 1
ATOM 690 O O . ASN A 1 94 ? -17.500 -4.514 12.687 1.00 98.12 94 ASN A O 1
ATOM 694 N N . ALA A 1 95 ? -16.875 -6.016 14.229 1.00 98.12 95 ALA A N 1
ATOM 695 C CA . ALA A 1 95 ? -18.211 -6.181 14.806 1.00 98.12 95 ALA A CA 1
ATOM 696 C C . ALA A 1 95 ? -18.755 -4.893 15.458 1.00 98.12 95 ALA A C 1
ATOM 698 O O . ALA A 1 95 ? -19.969 -4.726 15.553 1.00 98.12 95 ALA A O 1
ATOM 699 N N . TYR A 1 96 ? -17.876 -3.973 15.870 1.00 97.19 96 TYR A N 1
ATOM 700 C CA . TYR A 1 96 ? -18.250 -2.668 16.427 1.00 97.19 96 TYR A CA 1
ATOM 701 C C . TYR A 1 96 ? -18.225 -1.534 15.393 1.00 97.19 96 TYR A C 1
ATOM 703 O O . TYR A 1 96 ? -18.528 -0.390 15.732 1.00 97.19 96 TYR A O 1
ATOM 711 N N . LEU A 1 97 ? -17.845 -1.822 14.145 1.00 94.81 97 LEU A N 1
ATOM 712 C CA . LEU A 1 97 ? -17.667 -0.820 13.099 1.00 94.81 97 LEU A CA 1
ATOM 713 C C . LEU A 1 97 ? -18.723 -0.988 11.999 1.00 94.81 97 LEU A C 1
ATOM 715 O O . LEU A 1 97 ? -19.047 -2.115 11.612 1.00 94.81 97 LEU A O 1
ATOM 719 N N . PRO A 1 98 ? -19.237 0.115 11.428 1.00 95.50 98 PRO A N 1
ATOM 720 C CA . PRO A 1 98 ? -20.033 0.024 10.214 1.00 95.50 98 PRO A CA 1
ATOM 721 C C . PRO A 1 98 ? -19.171 -0.530 9.063 1.00 95.50 98 PRO A C 1
ATOM 723 O O . PRO A 1 98 ? -17.959 -0.294 9.049 1.00 95.50 98 PRO A O 1
ATOM 726 N N . PRO A 1 99 ? -19.768 -1.189 8.050 1.00 93.06 99 PRO A N 1
ATOM 727 C CA . PRO A 1 99 ? -19.022 -1.796 6.940 1.00 93.06 99 PRO A CA 1
ATOM 728 C C . PRO A 1 99 ? -18.041 -0.851 6.227 1.00 93.06 99 PRO A C 1
ATOM 730 O O . PRO A 1 99 ? -16.980 -1.269 5.780 1.00 93.06 99 PRO A O 1
ATOM 733 N N . THR A 1 100 ? -18.351 0.447 6.169 1.00 89.50 100 THR A N 1
ATOM 734 C CA . THR A 1 100 ? -17.500 1.485 5.555 1.00 89.50 100 THR A CA 1
ATOM 735 C C . THR A 1 100 ? -16.228 1.814 6.344 1.00 89.50 100 THR A C 1
ATOM 737 O O . THR A 1 100 ? -15.433 2.634 5.895 1.00 89.50 100 THR A O 1
ATOM 740 N N . HIS A 1 101 ? -16.065 1.248 7.540 1.00 90.81 101 HIS A N 1
ATOM 741 C CA . HIS A 1 101 ? -14.938 1.472 8.450 1.00 90.81 101 HIS A CA 1
ATOM 742 C C . HIS A 1 101 ? -14.228 0.162 8.811 1.00 90.81 101 HIS A C 1
ATOM 744 O O . HIS A 1 101 ? -13.417 0.136 9.732 1.00 90.81 101 HIS A O 1
ATOM 750 N N . HIS A 1 102 ? -14.566 -0.943 8.142 1.00 95.50 102 HIS A N 1
ATOM 751 C CA . HIS A 1 102 ? -13.938 -2.227 8.421 1.00 95.50 102 HIS A CA 1
ATOM 752 C C . HIS A 1 102 ? -12.453 -2.196 8.071 1.00 95.50 102 HIS A C 1
ATOM 754 O O . HIS A 1 102 ? -12.052 -1.762 6.991 1.00 95.50 102 HIS A O 1
ATOM 760 N N . VAL A 1 103 ? -11.647 -2.730 8.982 1.00 96.69 103 VAL A N 1
ATOM 761 C CA . VAL A 1 103 ? -10.214 -2.935 8.789 1.00 96.69 103 VAL A CA 1
ATOM 762 C C . VAL A 1 103 ? -9.948 -4.338 8.248 1.00 96.69 103 VAL A C 1
ATOM 764 O O . VAL A 1 103 ? -10.662 -5.294 8.566 1.00 96.69 103 VAL A O 1
ATOM 767 N N . HIS A 1 104 ? -8.910 -4.490 7.431 1.00 97.12 104 HIS A N 1
ATOM 768 C CA . HIS A 1 104 ? -8.567 -5.760 6.789 1.00 97.12 104 HIS A CA 1
ATOM 769 C C . HIS A 1 104 ? -7.053 -5.935 6.641 1.00 97.12 104 HIS A C 1
ATOM 771 O O . HIS A 1 104 ? -6.290 -4.971 6.661 1.00 97.12 104 HIS A O 1
ATOM 777 N N . ILE A 1 105 ? -6.599 -7.181 6.476 1.00 97.56 105 ILE A N 1
ATOM 778 C CA . ILE A 1 105 ? -5.194 -7.470 6.159 1.00 97.56 105 ILE A CA 1
ATOM 779 C C . ILE A 1 105 ? -4.930 -7.024 4.717 1.00 97.56 105 ILE A C 1
ATOM 781 O O . ILE A 1 105 ? -5.429 -7.643 3.779 1.00 97.56 105 ILE A O 1
ATOM 785 N N . ALA A 1 106 ? -4.135 -5.970 4.548 1.00 97.19 106 ALA A N 1
ATOM 786 C CA . ALA A 1 106 ? -3.766 -5.413 3.250 1.00 97.19 106 ALA A CA 1
ATOM 787 C C . ALA A 1 106 ? -2.500 -6.062 2.677 1.00 97.19 106 ALA A C 1
ATOM 789 O O . ALA A 1 106 ? -2.407 -6.270 1.470 1.00 97.19 106 ALA A O 1
ATOM 790 N N . LEU A 1 107 ? -1.522 -6.396 3.530 1.00 97.25 107 LEU A N 1
ATOM 791 C CA . LEU A 1 107 ? -0.257 -7.005 3.106 1.00 97.25 107 LEU A CA 1
ATOM 792 C C . LEU A 1 107 ? 0.120 -8.182 4.007 1.00 97.25 107 LEU A C 1
ATOM 794 O O . LEU A 1 107 ? 0.000 -8.112 5.231 1.00 97.25 107 LEU A O 1
ATOM 798 N N . LYS A 1 108 ? 0.643 -9.244 3.391 1.00 96.31 108 LYS A N 1
ATOM 799 C CA . LYS A 1 108 ? 1.299 -10.370 4.066 1.00 96.31 108 LYS A CA 1
ATOM 800 C C . LYS A 1 108 ? 2.770 -10.352 3.666 1.00 96.31 108 LYS A C 1
ATOM 802 O O . LYS A 1 108 ? 3.125 -10.817 2.589 1.00 96.31 108 LYS A O 1
ATOM 807 N N . ASN A 1 109 ? 3.601 -9.754 4.510 1.00 94.62 109 ASN A N 1
ATOM 808 C CA . ASN A 1 109 ? 5.030 -9.581 4.248 1.00 94.62 109 ASN A CA 1
ATOM 809 C C . ASN A 1 109 ? 5.864 -10.780 4.735 1.00 94.62 109 ASN A C 1
ATOM 811 O O . ASN A 1 109 ? 7.029 -10.899 4.372 1.00 94.62 109 ASN A O 1
ATOM 815 N N . GLY A 1 110 ? 5.280 -11.655 5.555 1.00 90.62 110 GLY A N 1
ATOM 816 C CA . GLY A 1 110 ? 5.897 -12.877 6.058 1.00 90.62 110 GLY A CA 1
ATOM 817 C C . GLY A 1 110 ? 4.902 -13.728 6.859 1.00 90.62 110 GLY A C 1
ATOM 818 O O . GLY A 1 110 ? 3.720 -13.379 6.920 1.00 90.62 110 GLY A O 1
ATO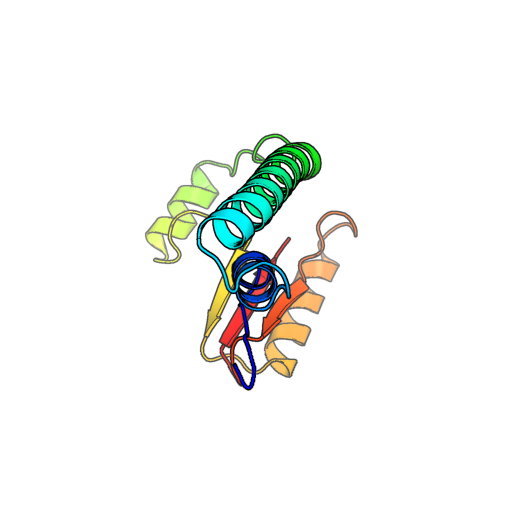M 819 N N . PRO A 1 111 ? 5.359 -14.829 7.484 1.00 85.56 111 PRO A N 1
ATOM 820 C CA . PRO A 1 111 ? 4.505 -15.749 8.248 1.00 85.56 111 PRO A CA 1
ATOM 821 C C . PRO A 1 111 ? 3.767 -15.092 9.427 1.00 85.56 111 PRO A C 1
ATOM 823 O O . PRO A 1 111 ? 2.614 -15.421 9.706 1.00 85.56 111 PRO A O 1
ATOM 826 N N . ASP A 1 112 ? 4.418 -14.140 10.089 1.00 89.69 112 ASP A N 1
ATOM 827 C CA . ASP A 1 112 ? 3.933 -13.398 11.256 1.00 89.69 112 ASP A CA 1
ATOM 828 C C . ASP A 1 112 ? 4.117 -11.877 11.095 1.00 89.69 112 ASP A C 1
ATOM 830 O O . ASP A 1 112 ? 4.033 -11.127 12.067 1.00 89.69 112 ASP A O 1
ATOM 834 N N . PHE A 1 113 ? 4.355 -11.415 9.861 1.00 95.44 113 PHE A N 1
ATOM 835 C CA . PHE A 1 113 ? 4.510 -10.005 9.515 1.00 95.44 113 PHE A CA 1
ATOM 836 C C . PHE A 1 113 ? 3.441 -9.591 8.505 1.00 95.44 113 PHE A C 1
ATOM 838 O O . PHE A 1 113 ? 3.450 -9.996 7.339 1.00 95.44 113 PHE A O 1
ATOM 845 N N . THR A 1 114 ? 2.520 -8.746 8.952 1.00 97.56 114 THR A N 1
ATOM 846 C CA . THR A 1 114 ? 1.381 -8.283 8.159 1.00 97.56 114 THR A CA 1
ATOM 847 C C . THR A 1 114 ? 1.207 -6.775 8.265 1.00 97.56 114 THR A C 1
ATOM 849 O O . THR A 1 114 ? 1.748 -6.128 9.164 1.00 97.56 114 THR A O 1
ATOM 852 N N . VAL A 1 115 ? 0.447 -6.212 7.330 1.00 97.88 115 VAL A N 1
ATOM 853 C CA . VAL A 1 115 ? -0.039 -4.835 7.410 1.00 97.88 115 VAL A CA 1
ATOM 854 C C . VAL A 1 115 ? -1.555 -4.854 7.323 1.00 97.88 115 VAL A C 1
ATOM 856 O O . VAL A 1 115 ? -2.115 -5.454 6.404 1.00 97.88 115 VAL A O 1
ATOM 859 N N . VAL A 1 116 ? -2.204 -4.202 8.280 1.00 97.62 116 VAL A N 1
ATOM 860 C CA . VAL A 1 116 ? -3.653 -3.981 8.321 1.00 97.62 116 VAL A CA 1
ATOM 861 C C . VAL A 1 116 ? -3.951 -2.583 7.793 1.00 97.62 116 VAL A C 1
ATOM 863 O O . VAL A 1 116 ? -3.205 -1.659 8.105 1.00 97.62 116 VAL A O 1
ATOM 866 N N . ALA A 1 117 ? -5.016 -2.424 7.011 1.00 95.31 117 ALA A N 1
ATOM 867 C CA . ALA A 1 117 ? -5.478 -1.128 6.521 1.00 95.31 117 ALA A CA 1
ATOM 868 C C . ALA A 1 117 ? -6.976 -0.924 6.776 1.00 95.31 117 ALA A C 1
ATOM 870 O O . ALA A 1 117 ? -7.738 -1.896 6.814 1.00 95.31 117 ALA A O 1
ATOM 871 N N . GLY A 1 118 ? -7.381 0.338 6.921 1.00 91.38 118 GLY A N 1
ATOM 872 C CA . GLY A 1 118 ? -8.771 0.785 7.053 1.00 91.38 118 GLY A CA 1
ATOM 873 C C . GLY A 1 118 ? -8.886 2.186 7.637 1.00 91.38 118 GLY A C 1
ATOM 874 O O . GLY A 1 118 ? -7.837 2.762 8.004 1.00 91.38 118 GLY A O 1
#